Protein AF-A0A963Q5X1-F1 (afdb_monomer_lite)

Sequence (67 aa):
LASPRNGSLNELFKIALGLDQGPLNIYSLGGMVFVETLALVPSVYLILSSAFRNMDPALEEAAMTSG

Radius of gyration: 21.21 Å; chains: 1; bounding box: 45×24×52 Å

Foldseek 3Di:
DQDFPDDPQQVVCCVVVVDPGRPGHLPPPVNVVVVVCVVCVVVVCVVVVVVVVPDDVVVVVCVVVVD

pLDDT: mean 91.01, std 5.86, range [72.38, 97.81]

Structure (mmCIF, N/CA/C/O backbone):
data_AF-A0A963Q5X1-F1
#
_entry.id   AF-A0A963Q5X1-F1
#
loop_
_atom_site.group_PDB
_atom_site.id
_atom_site.type_symbol
_atom_site.label_atom_id
_atom_site.label_alt_id
_atom_site.label_comp_id
_atom_site.label_asym_id
_atom_site.label_entity_id
_atom_site.label_seq_id
_atom_site.pdbx_PDB_ins_code
_atom_site.Cartn_x
_atom_site.Cartn_y
_atom_site.Cartn_z
_atom_site.occupancy
_atom_site.B_iso_or_equiv
_atom_site.auth_seq_id
_atom_site.auth_comp_id
_atom_site.auth_asym_id
_atom_site.auth_atom_id
_atom_site.pdbx_PDB_model_num
ATOM 1 N N . LEU A 1 1 ? 13.535 -8.078 -7.979 1.00 75.19 1 LEU A N 1
ATOM 2 C CA . LEU A 1 1 ? 12.543 -8.594 -8.958 1.00 75.19 1 LEU A CA 1
ATOM 3 C C . LEU A 1 1 ? 12.009 -7.504 -9.895 1.00 75.19 1 LEU A C 1
ATOM 5 O O . LEU A 1 1 ? 11.994 -7.744 -11.089 1.00 75.19 1 LEU A O 1
ATOM 9 N N . ALA A 1 2 ? 11.624 -6.317 -9.402 1.00 82.75 2 ALA A N 1
ATOM 10 C CA . ALA A 1 2 ? 11.079 -5.211 -10.217 1.00 82.75 2 ALA A CA 1
ATOM 11 C C . ALA A 1 2 ? 12.086 -4.070 -10.522 1.00 82.75 2 ALA A C 1
ATOM 13 O O . ALA A 1 2 ? 11.699 -2.928 -10.762 1.00 82.75 2 ALA A O 1
ATOM 14 N N . SER A 1 3 ? 13.392 -4.363 -10.472 1.00 82.69 3 SER A N 1
ATOM 15 C CA . SER A 1 3 ? 14.432 -3.406 -10.883 1.00 82.69 3 SER A CA 1
ATOM 16 C C . SER A 1 3 ? 14.321 -3.127 -12.393 1.00 82.69 3 SER A C 1
ATOM 18 O O . SER A 1 3 ? 14.153 -4.086 -13.154 1.00 82.69 3 SER A O 1
ATOM 20 N N . PRO A 1 4 ? 14.470 -1.871 -12.857 1.00 78.50 4 PRO A N 1
ATOM 21 C CA . PRO A 1 4 ? 14.405 -1.526 -14.280 1.00 78.50 4 PRO A CA 1
ATOM 22 C C . PRO A 1 4 ? 15.427 -2.261 -15.148 1.00 78.50 4 PRO A C 1
ATOM 24 O O . PRO A 1 4 ? 15.140 -2.589 -16.292 1.00 78.50 4 PRO A O 1
ATOM 27 N N . ARG A 1 5 ? 16.633 -2.507 -14.615 1.00 74.50 5 ARG A N 1
ATOM 28 C CA . ARG A 1 5 ? 17.784 -2.959 -15.415 1.00 74.50 5 ARG A CA 1
ATOM 29 C C . ARG A 1 5 ? 18.015 -4.468 -15.383 1.00 74.50 5 ARG A C 1
ATOM 31 O O . ARG A 1 5 ? 18.556 -5.015 -16.332 1.00 74.50 5 ARG A O 1
ATOM 38 N N . ASN A 1 6 ? 17.663 -5.128 -14.283 1.00 77.88 6 ASN A N 1
ATOM 39 C CA . ASN A 1 6 ? 17.942 -6.551 -14.050 1.00 77.88 6 ASN A CA 1
ATOM 40 C C . ASN A 1 6 ? 16.832 -7.249 -13.243 1.00 77.88 6 ASN A C 1
ATOM 42 O O . ASN A 1 6 ? 17.070 -8.229 -12.536 1.00 77.88 6 ASN A O 1
ATOM 46 N N . GLY A 1 7 ? 15.614 -6.710 -13.275 1.00 84.88 7 GLY A N 1
ATOM 47 C CA . GLY A 1 7 ? 14.476 -7.303 -12.593 1.00 84.88 7 GLY A CA 1
ATOM 48 C C . GLY A 1 7 ? 13.922 -8.512 -13.345 1.00 84.88 7 GLY A C 1
ATOM 49 O O . GLY A 1 7 ? 13.416 -8.361 -14.448 1.00 84.88 7 GLY A O 1
ATOM 50 N N . SER A 1 8 ? 13.922 -9.693 -12.724 1.00 88.25 8 SER A N 1
ATOM 51 C CA . SER A 1 8 ? 13.319 -10.905 -13.307 1.00 88.25 8 SER A CA 1
ATOM 52 C C . SER A 1 8 ? 11.834 -10.761 -13.668 1.00 88.25 8 SER A C 1
ATOM 54 O O . SER A 1 8 ? 11.374 -11.405 -14.604 1.00 88.25 8 SER A O 1
ATOM 56 N N . LEU A 1 9 ? 11.085 -9.894 -12.976 1.00 88.50 9 LEU A N 1
ATOM 57 C CA . LEU A 1 9 ? 9.684 -9.613 -13.304 1.00 88.50 9 LEU A CA 1
ATOM 58 C C . LEU A 1 9 ? 9.570 -8.788 -14.597 1.00 88.50 9 LEU A C 1
ATOM 60 O O . LEU A 1 9 ? 8.694 -9.035 -15.417 1.00 88.50 9 LEU A O 1
ATOM 64 N N . ASN A 1 10 ? 10.503 -7.854 -14.808 1.00 90.50 10 ASN A N 1
ATOM 65 C CA . ASN A 1 10 ? 10.620 -7.124 -16.068 1.00 90.50 10 ASN A CA 1
ATOM 66 C C . ASN A 1 10 ? 11.038 -8.049 -17.216 1.00 90.50 10 ASN A C 1
ATOM 68 O O . ASN A 1 10 ? 10.484 -7.928 -18.302 1.00 90.50 10 ASN A O 1
ATOM 72 N N . GLU A 1 11 ? 11.957 -8.994 -16.987 1.00 89.00 11 GLU A N 1
ATOM 73 C CA . GLU A 1 11 ? 12.302 -10.016 -17.990 1.00 89.00 11 GLU A CA 1
ATOM 74 C C . GLU A 1 11 ? 11.090 -10.862 -18.388 1.00 89.00 11 GLU A C 1
ATOM 76 O O . GLU A 1 11 ? 10.835 -11.048 -19.577 1.00 89.00 11 GLU A O 1
ATOM 81 N N . LEU A 1 12 ? 10.292 -11.303 -17.411 1.00 89.81 12 LEU A N 1
ATOM 82 C CA . LEU A 1 12 ? 9.062 -12.047 -17.676 1.00 89.81 12 LEU A CA 1
ATOM 83 C C . LEU A 1 12 ? 8.076 -11.237 -18.530 1.00 89.81 12 LEU A C 1
ATOM 85 O O . LEU A 1 12 ? 7.544 -11.771 -19.499 1.00 89.81 12 LEU A O 1
ATOM 89 N N . PHE A 1 13 ? 7.852 -9.957 -18.214 1.00 89.19 13 PHE A N 1
ATOM 90 C CA . PHE A 1 13 ? 6.955 -9.106 -19.003 1.00 89.19 13 PHE A CA 1
ATOM 91 C C . PHE A 1 13 ? 7.465 -8.852 -20.417 1.00 89.19 13 PHE A C 1
ATOM 93 O O . PHE A 1 13 ? 6.668 -8.866 -21.352 1.00 89.19 13 PHE A O 1
ATOM 100 N N . LYS A 1 14 ? 8.776 -8.673 -20.597 1.00 91.31 14 LYS A N 1
ATOM 101 C CA . LYS A 1 14 ? 9.366 -8.538 -21.932 1.00 91.31 14 LYS A CA 1
ATOM 102 C C . LYS A 1 14 ? 9.120 -9.781 -22.783 1.00 91.31 14 LYS A C 1
ATOM 104 O O . LYS A 1 14 ? 8.680 -9.650 -23.918 1.00 91.31 14 LYS A O 1
ATOM 109 N N . ILE A 1 15 ? 9.322 -10.974 -22.219 1.00 90.50 15 ILE A N 1
ATOM 110 C CA . ILE A 1 15 ? 9.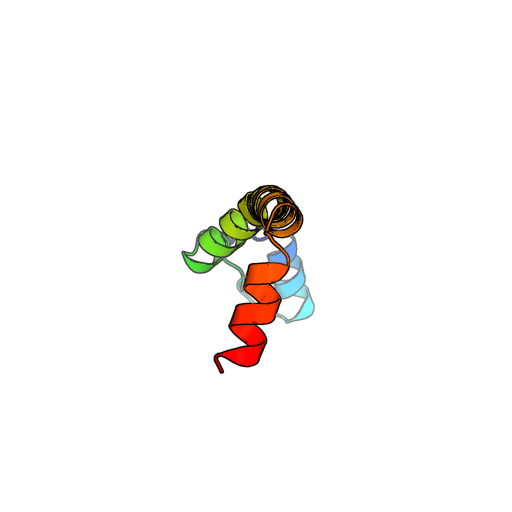099 -12.243 -22.928 1.00 90.50 15 ILE A CA 1
ATOM 111 C C . ILE A 1 15 ? 7.607 -12.475 -23.201 1.00 90.50 15 ILE A C 1
ATOM 113 O O . ILE A 1 15 ? 7.237 -12.840 -24.311 1.00 90.50 15 ILE A O 1
ATOM 117 N N . ALA A 1 16 ? 6.744 -12.261 -22.206 1.00 92.06 16 ALA A N 1
ATOM 118 C CA . ALA A 1 16 ? 5.318 -12.568 -22.310 1.00 92.06 16 ALA A CA 1
ATOM 119 C C . ALA A 1 16 ? 4.541 -11.585 -23.202 1.00 92.06 16 ALA A C 1
ATOM 121 O O . ALA A 1 16 ? 3.557 -11.979 -23.822 1.00 92.06 16 ALA A O 1
ATOM 122 N N . LEU A 1 17 ? 4.958 -10.316 -23.249 1.00 92.56 17 LEU A N 1
ATOM 123 C CA . LEU A 1 17 ? 4.247 -9.236 -23.945 1.00 92.56 17 LEU A CA 1
ATOM 124 C C . LEU A 1 17 ? 5.022 -8.675 -25.150 1.00 92.56 17 LEU A C 1
ATOM 126 O O . LEU A 1 17 ? 4.532 -7.758 -25.803 1.00 92.56 17 LEU A O 1
ATOM 130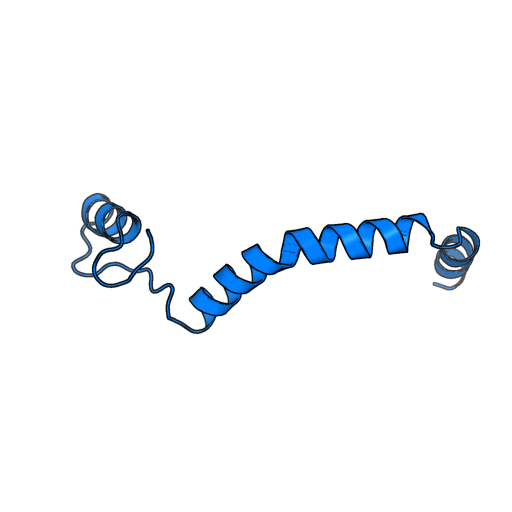 N N . GLY A 1 18 ? 6.216 -9.202 -25.448 1.00 88.75 18 GLY A N 1
ATOM 131 C CA . GLY A 1 18 ? 7.048 -8.758 -26.572 1.00 88.75 18 GLY A CA 1
ATOM 132 C C . GLY A 1 18 ? 7.569 -7.324 -26.432 1.00 88.75 18 GLY A C 1
ATOM 133 O O . GLY A 1 18 ? 7.680 -6.617 -27.428 1.00 88.75 18 GLY A O 1
ATOM 134 N N . LEU A 1 19 ? 7.833 -6.867 -25.204 1.00 88.31 19 LEU A N 1
ATOM 135 C CA . LEU A 1 19 ? 8.276 -5.495 -24.937 1.00 88.31 19 LEU A CA 1
ATOM 136 C C . LEU A 1 19 ? 9.801 -5.370 -25.066 1.00 88.31 19 LEU A C 1
ATOM 138 O O . LEU A 1 19 ? 10.537 -6.184 -24.510 1.00 88.31 19 LEU A O 1
ATOM 142 N N . ASP A 1 20 ? 10.278 -4.293 -25.695 1.00 84.50 20 ASP A N 1
ATOM 143 C CA . ASP A 1 20 ? 11.716 -3.975 -25.767 1.00 84.50 20 ASP A CA 1
ATOM 144 C C . ASP A 1 20 ? 12.295 -3.583 -24.398 1.00 84.50 20 ASP A C 1
ATOM 146 O O . ASP A 1 20 ? 13.472 -3.796 -24.100 1.00 84.50 20 ASP A O 1
ATOM 150 N N . GLN A 1 21 ? 11.455 -2.993 -23.543 1.00 83.19 21 GLN A N 1
ATOM 151 C CA . GLN A 1 21 ? 11.831 -2.453 -22.240 1.00 83.19 21 GLN A CA 1
ATOM 152 C C . GLN A 1 21 ? 10.881 -2.966 -21.158 1.00 83.19 21 GLN A C 1
ATOM 154 O O . GLN A 1 21 ? 9.679 -3.108 -21.379 1.00 83.19 21 GLN A O 1
ATOM 159 N N . GLY A 1 22 ? 11.423 -3.238 -19.970 1.00 84.81 22 GLY A N 1
ATOM 160 C CA . GLY A 1 22 ? 10.621 -3.654 -18.823 1.00 84.81 22 GLY A CA 1
ATOM 161 C C . GLY A 1 22 ? 9.721 -2.511 -18.333 1.00 84.81 22 GLY A C 1
ATOM 162 O O . GLY A 1 22 ? 10.234 -1.414 -18.113 1.00 84.81 22 GLY A O 1
ATOM 163 N N . PRO A 1 23 ? 8.410 -2.733 -18.128 1.00 86.81 23 PRO A N 1
ATOM 164 C CA . PRO A 1 23 ? 7.477 -1.661 -17.778 1.00 86.81 23 PRO A CA 1
ATOM 165 C C . PRO A 1 23 ? 7.577 -1.209 -16.313 1.00 86.81 23 PRO A C 1
ATOM 167 O O . PRO A 1 23 ? 7.053 -0.155 -15.957 1.00 86.81 23 PRO A O 1
ATOM 170 N N . LEU A 1 24 ? 8.217 -1.990 -15.437 1.00 89.94 24 LEU A N 1
ATOM 171 C CA . LEU A 1 24 ? 8.285 -1.692 -14.009 1.00 89.94 24 LEU A CA 1
ATOM 172 C C . LEU A 1 24 ? 9.561 -0.941 -13.642 1.00 89.94 24 LEU A C 1
ATOM 174 O O . LEU A 1 24 ? 10.675 -1.376 -13.937 1.00 89.94 24 LEU A O 1
ATOM 178 N N . ASN A 1 25 ? 9.391 0.137 -12.881 1.00 91.56 25 ASN A N 1
ATOM 179 C CA . ASN A 1 25 ? 10.489 0.848 -12.246 1.00 91.56 25 ASN A CA 1
ATOM 180 C C . ASN A 1 25 ? 10.225 1.033 -10.750 1.00 91.56 25 ASN A C 1
ATOM 182 O O . ASN A 1 25 ? 9.576 1.997 -10.337 1.00 91.56 25 ASN A O 1
ATOM 186 N N . ILE A 1 26 ? 10.770 0.126 -9.934 1.00 92.12 26 ILE A N 1
ATOM 187 C CA . ILE A 1 26 ? 10.626 0.184 -8.472 1.00 92.12 26 ILE A CA 1
ATOM 188 C C . ILE A 1 26 ? 11.306 1.408 -7.834 1.00 92.12 26 ILE A C 1
ATOM 190 O O . ILE A 1 26 ? 10.985 1.760 -6.707 1.00 92.12 26 ILE A O 1
ATOM 194 N N . TYR A 1 27 ? 12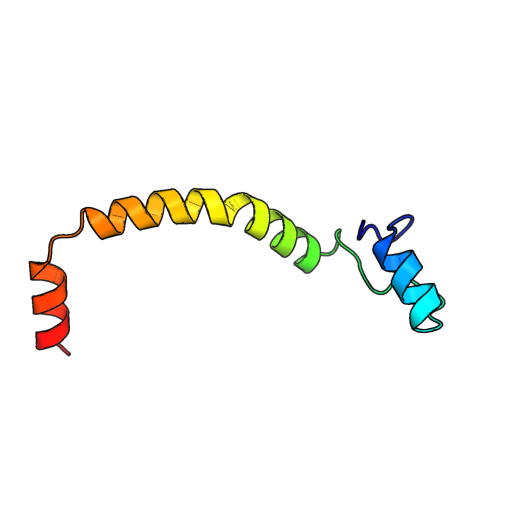.204 2.083 -8.558 1.00 92.44 27 TYR A N 1
ATOM 195 C CA . TYR A 1 27 ? 12.875 3.305 -8.106 1.00 92.44 27 TYR A CA 1
ATOM 196 C C . TYR A 1 27 ? 12.110 4.587 -8.463 1.00 92.44 27 TYR A C 1
ATOM 198 O O . TYR A 1 27 ? 12.537 5.681 -8.105 1.00 92.44 27 TYR A O 1
ATOM 206 N N . SER A 1 28 ? 10.987 4.481 -9.179 1.00 93.94 28 SER A N 1
ATOM 207 C CA . SER A 1 28 ? 10.070 5.611 -9.350 1.00 93.94 28 SER A CA 1
ATOM 208 C C . SER A 1 28 ? 9.455 6.017 -8.007 1.00 93.94 28 SER A C 1
ATOM 210 O O . SER A 1 28 ? 9.412 5.216 -7.075 1.00 93.94 28 SER A O 1
ATOM 212 N N . LEU A 1 29 ? 8.917 7.238 -7.907 1.00 94.88 29 LEU A N 1
ATOM 213 C CA . LEU A 1 29 ? 8.234 7.692 -6.690 1.00 94.88 29 LEU A CA 1
ATOM 214 C C . LEU A 1 29 ? 7.113 6.728 -6.267 1.00 94.88 29 LEU A C 1
ATOM 216 O O . LEU A 1 29 ? 7.049 6.339 -5.107 1.00 94.88 29 LEU A O 1
ATOM 220 N N . GLY A 1 30 ? 6.280 6.283 -7.214 1.00 95.56 30 GLY A N 1
ATOM 221 C CA . GLY A 1 30 ? 5.228 5.300 -6.938 1.00 95.56 30 GLY A CA 1
ATOM 222 C C . GLY A 1 30 ? 5.780 3.939 -6.502 1.00 95.56 30 GLY A C 1
ATOM 223 O O . GLY A 1 30 ? 5.238 3.324 -5.589 1.00 95.56 30 GLY A O 1
ATOM 224 N N . GLY A 1 31 ? 6.891 3.494 -7.099 1.00 94.00 31 GLY A N 1
ATOM 225 C CA . GLY A 1 31 ? 7.587 2.272 -6.691 1.00 94.00 31 GLY A CA 1
ATOM 226 C C . GLY A 1 31 ? 8.128 2.350 -5.262 1.00 94.00 31 GLY A C 1
ATOM 227 O O . GLY A 1 31 ? 7.939 1.415 -4.487 1.00 94.00 31 GLY A O 1
ATOM 228 N N . MET A 1 32 ? 8.718 3.486 -4.887 1.00 95.94 32 MET A N 1
ATOM 229 C CA . MET A 1 32 ? 9.195 3.730 -3.525 1.00 95.94 32 MET A CA 1
ATOM 230 C C . MET A 1 32 ? 8.041 3.786 -2.522 1.00 95.94 32 MET A C 1
ATOM 232 O O . MET A 1 32 ? 8.108 3.107 -1.503 1.00 95.94 32 MET A O 1
ATOM 236 N N . VAL A 1 33 ? 6.956 4.509 -2.831 1.00 96.69 33 VAL A N 1
ATOM 237 C CA . VAL A 1 33 ? 5.746 4.542 -1.989 1.00 96.69 33 VAL A CA 1
ATOM 238 C C . VAL A 1 33 ? 5.185 3.135 -1.787 1.00 96.69 33 VAL A C 1
ATOM 240 O O . VAL A 1 33 ? 4.846 2.773 -0.664 1.00 96.69 33 VAL A O 1
ATOM 243 N N . PHE A 1 34 ? 5.116 2.321 -2.841 1.00 95.44 34 PHE A N 1
ATOM 244 C CA . PHE A 1 34 ? 4.636 0.943 -2.752 1.00 95.44 34 PHE A CA 1
ATOM 245 C C . PHE A 1 34 ? 5.496 0.086 -1.813 1.00 95.44 34 PHE A C 1
ATOM 247 O O . PHE A 1 34 ? 4.956 -0.578 -0.929 1.00 95.44 34 PHE A O 1
ATOM 254 N N . VAL A 1 35 ? 6.823 0.121 -1.972 1.00 95.19 35 VAL A N 1
ATOM 255 C CA . VAL A 1 35 ? 7.748 -0.646 -1.120 1.00 95.19 35 VAL A CA 1
ATOM 256 C C . VAL A 1 35 ? 7.660 -0.193 0.335 1.00 95.19 35 VAL A C 1
ATOM 258 O O . VAL A 1 35 ? 7.534 -1.034 1.222 1.00 95.19 35 VAL A O 1
ATOM 261 N N . GLU A 1 36 ? 7.665 1.117 0.575 1.00 96.56 36 GLU A N 1
ATOM 262 C CA . GLU A 1 36 ? 7.582 1.683 1.922 1.00 96.56 36 GLU A CA 1
ATOM 263 C C . GLU A 1 36 ? 6.246 1.344 2.592 1.00 96.56 36 GLU A C 1
ATOM 265 O O . GLU A 1 3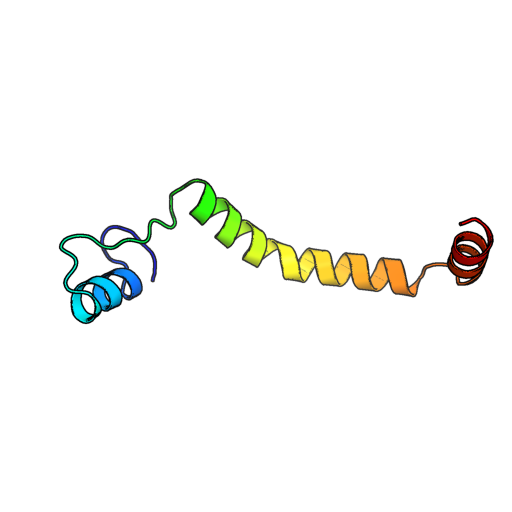6 ? 6.202 0.931 3.748 1.00 96.56 36 GLU A O 1
ATOM 270 N N . THR A 1 37 ? 5.144 1.418 1.842 1.00 97.06 37 THR A N 1
ATOM 271 C CA . THR A 1 37 ? 3.819 1.030 2.338 1.00 97.06 37 THR A CA 1
ATOM 272 C C . THR A 1 37 ? 3.806 -0.439 2.748 1.00 97.06 37 THR A C 1
ATOM 274 O O . THR A 1 37 ? 3.362 -0.757 3.846 1.00 97.06 37 THR A O 1
ATOM 277 N N . LEU A 1 38 ? 4.340 -1.347 1.924 1.00 96.75 38 LEU A N 1
ATOM 278 C CA . LEU A 1 38 ? 4.425 -2.766 2.287 1.00 96.75 38 LEU A CA 1
ATOM 279 C C . LEU A 1 38 ? 5.295 -3.014 3.526 1.00 96.75 38 LEU A C 1
ATOM 281 O O . LEU A 1 38 ? 4.996 -3.925 4.297 1.00 96.75 38 LEU A O 1
ATOM 285 N N . ALA A 1 39 ? 6.341 -2.212 3.730 1.00 96.81 39 ALA A N 1
ATOM 286 C CA . ALA A 1 39 ? 7.195 -2.302 4.909 1.00 96.81 39 ALA A CA 1
ATOM 287 C C . ALA A 1 39 ? 6.492 -1.803 6.185 1.00 96.81 39 ALA A C 1
ATOM 289 O O . ALA A 1 39 ? 6.653 -2.398 7.251 1.00 96.81 39 ALA A O 1
ATOM 290 N N . LEU A 1 40 ? 5.694 -0.736 6.086 1.00 97.75 40 LEU A N 1
ATOM 291 C CA . LEU A 1 40 ? 5.066 -0.083 7.238 1.00 97.75 40 LEU A CA 1
ATOM 292 C C . LEU A 1 40 ? 3.688 -0.650 7.604 1.00 97.75 40 LEU A C 1
ATOM 294 O O . LEU A 1 40 ? 3.333 -0.662 8.785 1.00 97.75 40 LEU A O 1
ATOM 298 N N . VAL A 1 41 ? 2.912 -1.134 6.628 1.00 97.81 41 VAL A N 1
ATOM 299 C CA . VAL A 1 41 ? 1.527 -1.609 6.821 1.00 97.81 41 VAL A CA 1
ATOM 300 C C . VAL A 1 41 ? 1.389 -2.630 7.956 1.00 97.81 41 VAL A C 1
ATOM 302 O O . VAL A 1 41 ? 0.503 -2.433 8.789 1.00 97.81 41 VAL A O 1
ATOM 305 N N . PRO A 1 42 ? 2.231 -3.680 8.069 1.00 96.69 42 PRO A N 1
ATOM 306 C CA . PRO A 1 42 ? 2.089 -4.660 9.146 1.00 96.69 42 PRO A CA 1
ATOM 307 C C . PRO A 1 42 ? 2.242 -4.034 10.536 1.00 96.69 42 PRO A C 1
ATOM 309 O O . PRO A 1 42 ? 1.450 -4.306 11.435 1.00 96.69 42 PRO A O 1
ATOM 312 N N . SER A 1 43 ? 3.222 -3.146 10.702 1.00 97.69 43 SER A N 1
ATOM 313 C CA . SER A 1 43 ? 3.484 -2.454 11.966 1.00 97.69 43 SER A CA 1
ATOM 314 C C . SER A 1 43 ? 2.328 -1.533 12.346 1.00 97.69 43 SER A C 1
ATOM 316 O O . SER A 1 43 ? 1.836 -1.582 13.474 1.00 97.69 43 SER A O 1
ATOM 318 N N . VAL A 1 44 ? 1.849 -0.732 11.390 1.00 97.38 44 VAL A N 1
ATOM 319 C CA . VAL A 1 44 ? 0.701 0.160 11.592 1.00 97.38 44 VAL A CA 1
ATOM 320 C C . VAL A 1 44 ? -0.550 -0.644 11.942 1.00 97.38 44 VAL A C 1
ATOM 322 O O . VAL A 1 44 ? -1.264 -0.277 12.871 1.00 97.38 44 VAL A O 1
ATOM 325 N N . TYR A 1 45 ? -0.792 -1.770 11.268 1.00 97.25 45 TYR A N 1
ATOM 326 C CA . TYR A 1 45 ? -1.922 -2.647 11.567 1.00 97.25 45 TYR A CA 1
ATOM 327 C C . TYR A 1 45 ? -1.888 -3.160 13.010 1.00 97.25 45 TYR A C 1
ATOM 329 O O . TYR A 1 45 ? -2.899 -3.084 13.707 1.00 97.25 45 TYR A O 1
ATOM 337 N N . LEU A 1 46 ? -0.738 -3.638 13.492 1.00 96.56 46 LEU A N 1
ATOM 338 C CA . LEU A 1 46 ? -0.610 -4.120 14.871 1.00 96.56 46 LEU A CA 1
ATOM 339 C C . LEU A 1 46 ? -0.913 -3.011 15.885 1.00 96.56 46 LEU A C 1
ATOM 341 O O . LEU A 1 46 ? -1.691 -3.229 16.816 1.00 96.56 46 LEU A O 1
ATOM 345 N N . ILE A 1 47 ? -0.381 -1.809 15.660 1.00 97.25 47 ILE A N 1
ATOM 346 C CA . ILE A 1 47 ? -0.630 -0.644 16.516 1.00 97.25 47 ILE A CA 1
ATOM 347 C C . ILE A 1 47 ? -2.121 -0.287 16.516 1.00 97.25 47 ILE A C 1
ATOM 349 O O . ILE A 1 47 ? -2.742 -0.254 17.578 1.00 97.25 47 ILE A O 1
ATOM 353 N N . LEU A 1 48 ? -2.723 -0.091 15.341 1.00 97.12 48 LEU A N 1
ATOM 354 C CA . LEU A 1 48 ? -4.132 0.292 15.220 1.00 97.12 48 LEU A CA 1
ATOM 355 C C . LEU A 1 48 ? -5.076 -0.779 15.771 1.00 97.12 48 LEU A C 1
ATOM 357 O O . LEU A 1 48 ? -6.039 -0.453 16.457 1.00 97.12 48 LEU A O 1
ATOM 361 N N . SER A 1 49 ? -4.787 -2.058 15.532 1.00 95.88 49 SER A N 1
ATOM 362 C CA . SER A 1 49 ? -5.612 -3.157 16.040 1.00 95.88 49 SER A CA 1
ATOM 363 C C . SER A 1 49 ? -5.653 -3.188 17.570 1.00 95.88 49 SER A C 1
ATOM 365 O O . SER A 1 49 ? -6.710 -3.442 18.146 1.00 95.88 49 SER A O 1
ATOM 367 N N . SER A 1 50 ? -4.534 -2.883 18.238 1.00 93.44 50 SER A N 1
ATOM 368 C CA . SER A 1 50 ? -4.495 -2.758 19.696 1.00 93.44 50 SER A CA 1
ATOM 369 C C . SER A 1 50 ? -5.255 -1.527 20.189 1.00 93.44 50 SER A C 1
ATOM 371 O O . SER A 1 50 ? -6.005 -1.624 21.157 1.00 93.44 50 SER A O 1
ATOM 373 N N . ALA A 1 51 ? -5.128 -0.394 19.493 1.00 94.25 51 ALA A N 1
ATOM 374 C CA . ALA A 1 51 ? -5.827 0.837 19.840 1.00 94.25 51 ALA A CA 1
ATOM 375 C C . ALA A 1 51 ? -7.350 0.663 19.756 1.00 94.25 51 ALA A C 1
ATOM 377 O O . ALA A 1 51 ? -8.054 1.012 20.699 1.00 94.25 51 ALA A O 1
ATOM 378 N N . PHE A 1 52 ? -7.852 0.047 18.681 1.00 93.12 52 PHE A N 1
ATOM 379 C CA . PHE A 1 52 ? -9.286 -0.194 18.515 1.00 93.12 52 PHE A CA 1
ATOM 380 C C . PHE A 1 52 ? -9.848 -1.202 19.517 1.00 93.12 52 PHE A C 1
ATOM 382 O O . PHE A 1 52 ? -10.950 -1.003 20.010 1.00 93.12 52 PHE A O 1
ATOM 389 N N . ARG A 1 53 ? -9.099 -2.251 19.883 1.00 91.69 53 ARG A N 1
ATOM 390 C CA . ARG A 1 53 ? -9.540 -3.201 20.924 1.00 91.69 53 ARG A CA 1
ATOM 391 C C . ARG A 1 53 ? -9.665 -2.569 22.310 1.00 91.69 53 ARG A C 1
ATOM 393 O O . ARG A 1 53 ? -10.418 -3.080 23.128 1.00 91.69 53 ARG A O 1
ATOM 400 N N . ASN A 1 54 ? -8.913 -1.502 22.567 1.00 92.00 54 ASN A N 1
ATOM 401 C CA . ASN A 1 54 ? -8.928 -0.777 23.835 1.00 92.00 54 ASN A CA 1
ATOM 402 C C . ASN A 1 54 ? -9.884 0.431 23.823 1.00 92.00 54 ASN A C 1
ATOM 404 O O . ASN A 1 54 ? -9.914 1.181 24.797 1.00 92.00 54 ASN A O 1
ATOM 408 N N . MET A 1 55 ? -10.622 0.655 22.731 1.00 92.81 55 MET A N 1
ATOM 409 C CA . MET A 1 55 ? -11.591 1.744 22.632 1.00 92.81 55 MET A CA 1
ATOM 410 C C . MET A 1 55 ? -12.833 1.427 23.473 1.00 92.81 55 MET A C 1
ATOM 412 O O . MET A 1 55 ? -13.294 0.288 23.496 1.00 92.81 55 MET A O 1
ATOM 416 N N . ASP A 1 56 ? -13.366 2.433 24.168 1.00 94.50 56 ASP A N 1
ATOM 417 C CA . ASP A 1 56 ? -14.583 2.290 24.971 1.00 94.50 56 ASP A CA 1
ATOM 418 C C . ASP A 1 56 ? -15.809 2.084 24.053 1.00 94.50 56 ASP A C 1
ATOM 420 O O . ASP A 1 56 ? -16.078 2.960 23.222 1.00 94.50 56 ASP A O 1
ATOM 424 N N . PRO A 1 57 ? -16.568 0.976 24.188 1.00 89.81 57 PRO A N 1
ATOM 425 C CA . PRO A 1 57 ?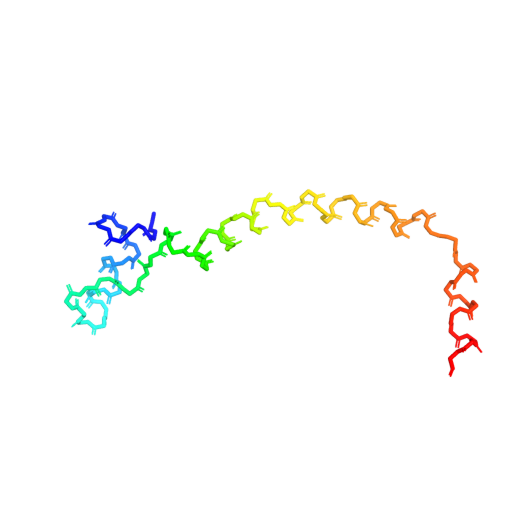 -17.778 0.725 23.400 1.00 89.81 57 PRO A CA 1
ATOM 426 C C . PRO A 1 57 ? -18.814 1.854 23.467 1.00 89.81 57 PRO A C 1
ATOM 428 O O . PRO A 1 57 ? -19.520 2.096 22.488 1.00 89.81 57 PRO A O 1
ATOM 431 N N . ALA A 1 58 ? -18.878 2.600 24.576 1.00 91.75 58 ALA A N 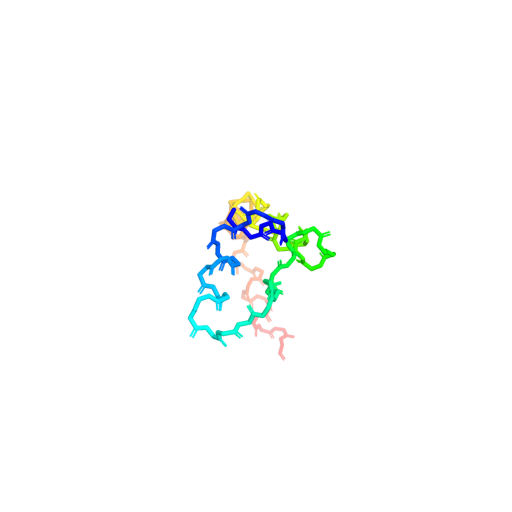1
ATOM 432 C CA . ALA A 1 58 ? -19.805 3.722 24.718 1.00 91.75 58 ALA A CA 1
ATOM 433 C C . ALA A 1 58 ? -19.547 4.837 23.686 1.00 91.75 58 ALA A C 1
ATOM 435 O O . ALA A 1 58 ? -20.473 5.551 23.300 1.00 91.75 58 ALA A O 1
ATOM 436 N N . LEU A 1 59 ? -18.306 4.980 23.201 1.00 91.00 59 LEU A N 1
ATOM 437 C CA . LEU A 1 59 ? -17.970 5.933 22.138 1.00 91.00 59 LEU A CA 1
ATOM 438 C C . LEU A 1 59 ? -18.561 5.513 20.787 1.00 91.00 59 LEU A C 1
ATOM 440 O O . LEU A 1 59 ? -18.959 6.375 20.004 1.00 91.00 59 LEU A O 1
ATOM 444 N N . GLU A 1 60 ? -18.652 4.210 20.519 1.00 91.06 60 GLU A N 1
ATOM 445 C CA . GLU A 1 60 ? -19.276 3.673 19.306 1.00 91.06 60 GLU A CA 1
ATOM 446 C C . GLU A 1 60 ? -20.802 3.838 19.357 1.00 91.06 60 GLU A C 1
ATOM 448 O O . GLU A 1 60 ? -21.403 4.321 18.396 1.00 91.06 60 GLU A O 1
ATOM 453 N N . GLU A 1 61 ? -21.425 3.548 20.504 1.00 90.69 61 GLU A N 1
ATOM 454 C CA . GLU A 1 61 ? -22.863 3.770 20.732 1.00 90.69 61 GLU A CA 1
ATOM 455 C C . GLU A 1 61 ? -23.252 5.251 20.603 1.00 90.69 61 GLU A C 1
ATOM 457 O O . GLU A 1 61 ? -24.252 5.592 19.957 1.00 90.69 61 GLU A O 1
ATOM 462 N N . ALA A 1 62 ? -22.437 6.149 21.165 1.00 92.56 62 ALA A N 1
ATOM 463 C CA . ALA A 1 62 ? -22.629 7.587 21.027 1.00 92.56 62 ALA A CA 1
ATOM 464 C C . ALA A 1 62 ? -22.501 8.033 19.562 1.00 92.56 62 ALA A C 1
ATOM 466 O O . ALA A 1 62 ? -23.342 8.799 19.089 1.00 92.56 62 ALA A O 1
ATOM 467 N N . ALA A 1 63 ? -21.502 7.533 18.823 1.00 91.06 63 ALA A N 1
ATOM 468 C CA . ALA A 1 63 ? -21.312 7.853 17.408 1.00 91.06 63 ALA A CA 1
ATOM 469 C C . ALA A 1 63 ? -22.486 7.375 16.538 1.00 91.06 63 ALA A C 1
ATOM 471 O O . ALA A 1 63 ? -22.937 8.125 15.675 1.00 91.06 63 ALA A O 1
ATOM 472 N N . MET A 1 64 ? -23.025 6.178 16.797 1.00 93.44 64 MET A N 1
ATOM 473 C CA . MET A 1 64 ? -24.199 5.652 16.086 1.00 93.44 64 MET A CA 1
ATOM 474 C C . MET A 1 64 ? -25.472 6.470 16.326 1.00 93.44 64 MET A C 1
ATOM 476 O O . MET A 1 64 ? -26.299 6.576 15.429 1.00 93.44 64 MET A O 1
ATOM 480 N N . THR A 1 65 ? -25.644 7.034 17.524 1.00 93.12 65 THR A N 1
ATOM 481 C CA . THR A 1 65 ? -26.845 7.814 17.887 1.00 93.12 65 THR A CA 1
ATOM 482 C C . THR A 1 65 ? -26.740 9.288 17.471 1.00 93.12 65 THR A C 1
ATOM 484 O O . THR A 1 65 ? -27.749 9.985 17.402 1.00 93.12 65 THR A O 1
ATOM 487 N N . SER A 1 66 ? -25.521 9.779 17.217 1.00 88.12 66 SER A N 1
ATOM 488 C CA . SER A 1 66 ? -25.243 11.194 16.917 1.00 88.12 66 SER A CA 1
ATOM 489 C C . SER A 1 66 ? -25.173 11.523 15.418 1.00 88.12 66 SER A C 1
ATOM 491 O O . SER A 1 66 ? -24.951 12.687 15.078 1.00 88.12 66 SER A O 1
ATOM 493 N N . GLY A 1 67 ? -25.309 10.524 14.539 1.00 72.38 67 GLY A N 1
ATOM 494 C CA . GLY A 1 67 ? -25.395 10.680 13.079 1.00 72.38 67 GLY A CA 1
ATOM 495 C C . GLY A 1 67 ? -26.833 10.639 12.584 1.00 72.38 67 GLY A C 1
ATOM 496 O O . GLY A 1 67 ? -27.122 11.369 11.611 1.00 72.38 67 GLY A O 1
#

Secondary structure (DSSP, 8-state):
---TTT-HHHHHHHHHHT-SS-S--TTSHHHHHHHHHHHHHHHHHHHHHHHHHTS-HHHHHHHHH--